Protein AF-A0A024EHQ4-F1 (afdb_monomer)

pLDDT: mean 85.09, std 12.29, range [43.66, 97.94]

Nearest PDB structures (foldseek):
  4bne-assembly1_B  TM=9.380E-01  e=3.256E+00  Gallus gallus
  2efl-assembly1_A-2  TM=9.343E-01  e=3.895E+00  Homo sapiens
  3ncc-assembly1_A  TM=6.907E-01  e=3.256E+00  Homo sapiens
  2x3v-assembly2_C  TM=8.573E-01  e=8.978E+00  Mus musculus
  3ncf-assembly1_A  TM=7.632E-01  e=6.277E+00  Homo sapiens

Organism: NCBI:txid1147786

Foldseek 3Di:
DDPQQKDWDWDWDQDDPQWIKIWIFIAHNVRHTPDIDIDTDGRPDDPVVRRVVNVVVNVVSVVVSDDDDPPDDPPPPPQPPPPDPVVVVVVPDPDDPLVVLVVQLVSLVVQLVVLVVVLVVQVPDPDHDPVNNVVSVVSNVVSVVSNVVSVVVNVD

Radius of gyration: 28.15 Å; Cα contacts (8 Å, |Δi|>4): 156; chains: 1; bounding box: 73×31×54 Å

Solvent-accessible surface area (backbone atoms only — not comparable to full-atom values): 9049 Å² total; per-residue (Å²): 107,49,98,85,42,37,35,68,47,68,49,67,49,71,46,93,86,48,29,24,33,37,42,38,40,32,24,41,68,89,65,48,80,76,47,76,50,78,45,80,72,41,70,76,54,52,65,72,59,54,45,53,49,43,53,51,52,51,52,52,53,51,60,72,67,48,75,88,70,68,96,56,77,79,74,80,69,72,69,81,85,76,82,50,63,70,63,50,50,63,69,70,46,97,66,54,71,67,56,52,33,48,53,51,33,52,50,28,48,51,49,30,52,52,33,48,51,54,42,53,55,54,70,68,46,95,75,75,59,71,66,60,53,50,51,46,50,50,49,35,51,53,24,51,54,48,31,55,55,35,46,55,60,56,74,106

Structure (mmCIF, N/CA/C/O backbone):
data_AF-A0A024EHQ4-F1
#
_entry.id   AF-A0A024EHQ4-F1
#
loop_
_atom_site.group_PDB
_atom_site.id
_atom_site.type_symbol
_atom_site.label_atom_id
_atom_site.label_alt_id
_atom_site.label_comp_id
_atom_site.label_asym_id
_atom_site.label_entity_id
_atom_site.label_seq_id
_atom_site.pdbx_PDB_ins_code
_atom_site.Cartn_x
_atom_site.Cartn_y
_atom_site.Cartn_z
_atom_site.occupancy
_atom_site.B_iso_or_equiv
_atom_site.auth_seq_id
_atom_site.auth_comp_id
_atom_site.auth_asym_id
_atom_site.auth_atom_id
_atom_site.pdbx_PDB_model_num
ATOM 1 N N . MET A 1 1 ? -24.141 6.407 -2.455 1.00 77.44 1 MET A N 1
ATOM 2 C CA . MET A 1 1 ? -23.121 5.664 -3.219 1.00 77.44 1 MET A CA 1
ATOM 3 C C . MET A 1 1 ? -21.782 6.340 -2.997 1.00 77.44 1 MET A C 1
ATOM 5 O O . MET A 1 1 ? -21.728 7.567 -3.021 1.00 77.44 1 MET A O 1
ATOM 9 N N . LEU A 1 2 ? -20.762 5.557 -2.673 1.00 84.25 2 LEU A N 1
ATOM 10 C CA . LEU A 1 2 ? -19.396 6.005 -2.421 1.00 84.25 2 LEU A CA 1
ATOM 11 C C . LEU A 1 2 ? -18.593 6.039 -3.734 1.00 84.25 2 LEU A C 1
ATOM 13 O O . LEU A 1 2 ? -19.073 5.596 -4.778 1.00 84.25 2 LEU A O 1
ATOM 17 N N . SER A 1 3 ? -17.385 6.606 -3.699 1.00 83.38 3 SER A N 1
ATOM 18 C CA . SER A 1 3 ? -16.538 6.800 -4.890 1.00 83.38 3 SER A CA 1
ATOM 19 C C . SER A 1 3 ? -16.019 5.503 -5.518 1.00 83.38 3 SER A C 1
ATOM 21 O O . SER A 1 3 ? -15.623 5.509 -6.677 1.00 83.38 3 SER A O 1
ATOM 23 N N . ASP A 1 4 ? -16.005 4.413 -4.758 1.00 81.94 4 ASP A N 1
ATOM 24 C CA . ASP A 1 4 ? -15.608 3.060 -5.162 1.00 81.94 4 ASP A CA 1
ATOM 25 C C . ASP A 1 4 ? -16.785 2.214 -5.680 1.00 81.94 4 ASP A C 1
ATOM 27 O O . ASP A 1 4 ? -16.612 1.045 -6.002 1.00 81.94 4 ASP A O 1
ATOM 31 N N . GLY A 1 5 ? -17.984 2.798 -5.768 1.00 87.12 5 GLY A N 1
ATOM 32 C CA . GLY A 1 5 ? -19.188 2.110 -6.224 1.00 87.12 5 GLY A CA 1
ATOM 33 C C . GLY A 1 5 ? -19.994 1.431 -5.117 1.00 87.12 5 GLY A C 1
ATOM 34 O O . GLY A 1 5 ? -21.115 0.998 -5.385 1.00 87.12 5 GLY A O 1
ATOM 35 N N . VAL A 1 6 ? -19.501 1.410 -3.871 1.00 91.00 6 VAL A N 1
ATOM 36 C CA . VAL A 1 6 ? -20.234 0.843 -2.731 1.00 91.00 6 VAL A CA 1
ATOM 37 C C . VAL A 1 6 ? -21.510 1.643 -2.466 1.00 91.00 6 VAL A C 1
ATOM 39 O O . VAL A 1 6 ? -21.525 2.882 -2.417 1.00 91.00 6 VAL A O 1
ATOM 42 N N . GLN A 1 7 ? -22.614 0.932 -2.282 1.00 94.25 7 GLN A N 1
ATOM 43 C CA . GLN A 1 7 ? -23.919 1.500 -1.980 1.00 94.25 7 GLN A CA 1
ATOM 44 C C . GLN A 1 7 ? -24.237 1.282 -0.505 1.00 94.25 7 GLN A C 1
ATOM 46 O O . GLN A 1 7 ? -24.023 0.204 0.035 1.00 94.25 7 GLN A O 1
ATOM 51 N N . VAL A 1 8 ? -24.732 2.332 0.147 1.00 94.88 8 VAL A N 1
ATOM 52 C CA . VAL A 1 8 ? -25.127 2.308 1.555 1.00 94.88 8 VAL A CA 1
ATOM 53 C C . VAL A 1 8 ? -26.576 2.743 1.627 1.00 94.88 8 VAL A C 1
ATOM 55 O O . VAL A 1 8 ? -26.922 3.825 1.146 1.00 94.88 8 VAL A O 1
ATOM 58 N N . GLU A 1 9 ? -27.392 1.910 2.248 1.00 96.19 9 GLU A N 1
ATOM 59 C CA . GLU A 1 9 ? -28.803 2.139 2.478 1.00 96.19 9 GLU A CA 1
ATOM 60 C C . GLU A 1 9 ? -29.075 2.143 3.980 1.00 96.19 9 GLU A C 1
ATOM 62 O O . GLU A 1 9 ? -28.697 1.225 4.700 1.00 96.19 9 GLU A O 1
ATOM 67 N N . VAL A 1 10 ? -29.718 3.205 4.464 1.00 97.00 10 VAL A N 1
ATOM 68 C CA . VAL A 1 10 ? -30.127 3.324 5.864 1.00 97.00 10 VAL A CA 1
ATOM 69 C C . VAL A 1 10 ? -31.587 3.720 5.880 1.00 97.00 10 VAL A C 1
ATOM 71 O O . VAL A 1 10 ? -31.955 4.797 5.408 1.00 97.00 10 VAL A O 1
ATOM 74 N N . GLN A 1 11 ? -32.414 2.852 6.444 1.00 97.38 11 GLN A N 1
ATOM 75 C CA . GLN A 1 11 ? -33.845 3.072 6.570 1.00 97.38 11 GLN A CA 1
ATOM 76 C C . GLN A 1 11 ? -34.253 3.010 8.033 1.00 97.38 11 GLN A C 1
ATOM 78 O O . GLN A 1 11 ? -33.678 2.267 8.825 1.00 97.38 11 GLN A O 1
ATOM 83 N N . ALA A 1 12 ? -35.279 3.774 8.390 1.00 95.88 12 ALA A N 1
ATOM 84 C CA . ALA A 1 12 ? -35.895 3.698 9.700 1.00 95.88 12 ALA A CA 1
ATOM 85 C C . ALA A 1 12 ? -37.411 3.588 9.554 1.00 95.88 12 ALA A C 1
ATOM 87 O O . ALA A 1 12 ? -38.012 4.243 8.702 1.00 95.88 12 ALA A O 1
ATOM 88 N N . ARG A 1 13 ? -38.032 2.780 10.411 1.00 94.94 13 ARG A N 1
ATOM 89 C CA . ARG A 1 13 ? -39.490 2.623 10.502 1.00 94.94 13 ARG A CA 1
ATOM 90 C C . ARG A 1 13 ? -39.911 2.521 11.960 1.00 94.94 13 ARG A C 1
ATOM 92 O O . ARG A 1 13 ? -39.113 2.133 12.803 1.00 94.94 13 ARG A O 1
ATOM 99 N N . VAL A 1 14 ? -41.170 2.804 12.257 1.00 93.56 14 VAL A N 1
ATOM 100 C CA . VAL A 1 14 ? -41.756 2.487 13.563 1.00 93.56 14 VAL A CA 1
ATOM 101 C C . VAL A 1 14 ? -42.470 1.142 13.461 1.00 93.56 14 VAL A C 1
ATOM 103 O O . VAL A 1 14 ? -43.337 0.952 12.609 1.00 93.56 14 VAL A O 1
ATOM 106 N N . GLY A 1 15 ? -42.058 0.198 14.304 1.00 85.12 15 GLY A N 1
ATOM 107 C CA . GLY A 1 15 ? -42.641 -1.133 14.405 1.00 85.12 15 GLY A CA 1
ATOM 108 C C . GLY A 1 15 ? -43.914 -1.168 15.253 1.00 85.12 15 GLY A C 1
ATOM 109 O O . GLY A 1 15 ? -44.362 -0.168 15.824 1.00 85.12 15 GLY A O 1
ATOM 110 N N . HIS A 1 16 ? -44.498 -2.360 15.365 1.00 79.62 16 HIS A N 1
ATOM 111 C CA . HIS A 1 16 ? -45.646 -2.588 16.237 1.00 79.62 16 HIS A CA 1
ATOM 112 C C . HIS A 1 16 ? -45.224 -2.400 17.706 1.00 79.62 16 HIS A C 1
ATOM 114 O O . HIS A 1 16 ? -44.266 -3.021 18.155 1.00 79.62 16 HIS A O 1
ATOM 120 N N . GLY A 1 17 ? -45.897 -1.503 18.435 1.00 83.50 17 GLY A N 1
ATOM 121 C CA . GLY A 1 17 ? -45.510 -1.100 19.798 1.00 83.50 17 GLY A CA 1
ATOM 122 C C . GLY A 1 17 ? -44.732 0.220 19.896 1.00 83.50 17 GLY A C 1
ATOM 123 O O . GLY A 1 17 ? -44.315 0.597 20.986 1.00 83.50 17 GLY A O 1
ATOM 124 N N . GLY A 1 18 ? -44.546 0.947 18.786 1.00 90.06 18 GLY A N 1
ATOM 125 C CA . GLY A 1 18 ? -43.949 2.291 18.808 1.00 90.06 18 GLY A CA 1
ATOM 126 C C . GLY A 1 18 ? -42.421 2.310 18.912 1.00 90.06 18 GLY A C 1
ATOM 127 O O . GLY A 1 18 ? -41.836 3.379 19.090 1.00 90.06 18 GLY A O 1
ATOM 128 N N . VAL A 1 19 ? -41.776 1.145 18.805 1.00 94.06 19 VAL A N 1
ATOM 129 C CA . VAL A 1 19 ? -40.316 1.005 18.753 1.00 94.06 19 VAL A CA 1
ATOM 130 C C . VAL A 1 19 ? -39.817 1.454 17.386 1.00 94.06 19 VAL A C 1
ATOM 132 O O . VAL A 1 19 ? -40.267 0.940 16.360 1.00 94.06 19 VAL A O 1
ATOM 135 N N . THR A 1 20 ? -38.871 2.387 17.363 1.00 95.88 20 THR A N 1
ATOM 136 C CA . THR A 1 20 ? -38.177 2.755 16.127 1.00 95.88 20 THR A CA 1
ATOM 137 C C . THR A 1 20 ? -37.147 1.683 15.786 1.00 95.88 20 THR A C 1
ATOM 139 O O . THR A 1 20 ? -36.322 1.306 16.616 1.00 95.88 20 THR A O 1
ATOM 142 N N . GLN A 1 21 ? -37.211 1.185 14.559 1.00 96.12 21 GLN A N 1
ATOM 143 C CA . GLN A 1 21 ? -36.360 0.140 14.007 1.00 96.12 21 GLN A CA 1
ATOM 144 C C . GLN A 1 21 ? -35.520 0.732 12.883 1.00 96.12 21 GLN A C 1
ATOM 146 O O . GLN A 1 21 ? -36.023 1.546 12.103 1.00 96.12 21 GLN A O 1
ATOM 151 N N . VAL A 1 22 ? -34.264 0.314 12.784 1.00 97.56 22 VAL A N 1
ATOM 152 C CA . VAL A 1 22 ? -33.323 0.766 11.756 1.00 97.56 22 VAL A CA 1
ATOM 153 C C . VAL A 1 22 ? -32.799 -0.437 10.988 1.00 97.56 22 VAL A C 1
ATOM 155 O O . VAL A 1 22 ? -32.377 -1.423 11.586 1.00 97.56 22 VAL A O 1
ATOM 158 N N . PHE A 1 23 ? -32.815 -0.329 9.665 1.00 97.88 23 PHE A N 1
ATOM 159 C CA . PHE A 1 23 ? -32.181 -1.266 8.748 1.00 97.88 23 PHE A CA 1
ATOM 160 C C . PHE A 1 23 ? -30.992 -0.583 8.074 1.00 97.88 23 PHE A C 1
ATOM 162 O O . PHE A 1 23 ? -31.093 0.577 7.664 1.00 97.88 23 PHE A O 1
ATOM 169 N N . ILE A 1 24 ? -29.875 -1.299 7.980 1.00 97.94 24 ILE A N 1
ATOM 170 C CA . ILE A 1 24 ? -28.633 -0.835 7.366 1.00 97.94 24 ILE A CA 1
ATOM 171 C C . ILE A 1 24 ? -28.189 -1.893 6.361 1.00 97.94 24 ILE A C 1
ATOM 173 O O . ILE A 1 24 ? -27.922 -3.023 6.753 1.00 97.94 24 ILE A O 1
ATOM 177 N N . GLY A 1 25 ? -28.082 -1.520 5.090 1.00 96.62 25 GLY A N 1
ATOM 178 C CA . GLY A 1 25 ? -27.565 -2.368 4.019 1.00 96.62 25 GLY A CA 1
ATOM 179 C C . GLY A 1 25 ? -26.327 -1.747 3.378 1.00 96.62 25 GLY A C 1
ATOM 180 O O . GLY A 1 25 ? -26.292 -0.545 3.106 1.00 96.62 25 GLY A O 1
ATOM 181 N N . ILE A 1 26 ? -25.302 -2.560 3.143 1.00 95.50 26 ILE A N 1
ATOM 182 C CA . ILE A 1 26 ? -24.088 -2.189 2.415 1.00 95.50 26 ILE A CA 1
ATOM 183 C C . ILE A 1 26 ? -23.916 -3.175 1.268 1.00 95.50 26 ILE A C 1
ATOM 185 O O . ILE A 1 26 ? -23.806 -4.382 1.489 1.00 95.50 26 ILE A O 1
ATOM 189 N N . TYR A 1 27 ? -23.853 -2.649 0.049 1.00 94.69 27 TYR A N 1
ATOM 190 C CA . TYR A 1 27 ? -23.818 -3.433 -1.179 1.00 94.69 27 TYR A CA 1
ATOM 191 C C . TYR A 1 27 ? -22.619 -3.041 -2.042 1.00 94.69 27 TYR A C 1
ATOM 193 O O . TYR A 1 27 ? -22.262 -1.865 -2.140 1.00 94.69 27 TYR A O 1
ATOM 201 N N . ALA A 1 28 ? -21.998 -4.031 -2.675 1.00 90.81 28 ALA A N 1
ATOM 202 C CA . ALA A 1 28 ? -20.960 -3.833 -3.678 1.00 90.81 28 ALA A CA 1
ATOM 203 C C . ALA A 1 28 ? -21.524 -3.133 -4.930 1.00 90.81 28 ALA A C 1
ATOM 205 O O . ALA A 1 28 ? -22.739 -3.030 -5.113 1.00 90.81 28 ALA A O 1
ATOM 206 N N . ASP A 1 29 ? -20.641 -2.694 -5.825 1.00 88.31 29 ASP A N 1
ATOM 207 C CA . ASP A 1 29 ? -21.004 -2.053 -7.097 1.00 88.31 29 ASP A CA 1
ATOM 208 C C . ASP A 1 29 ? -21.951 -2.908 -7.967 1.00 88.31 29 ASP A C 1
ATOM 210 O O . ASP A 1 29 ? -22.865 -2.377 -8.596 1.00 88.31 29 ASP A O 1
ATOM 214 N N . GLY A 1 30 ? -21.791 -4.233 -7.934 1.00 87.69 30 GLY A N 1
ATOM 215 C CA . GLY A 1 30 ? -22.654 -5.217 -8.589 1.00 87.69 30 GLY A CA 1
ATOM 216 C C . GLY A 1 30 ? -23.940 -5.566 -7.828 1.00 87.69 30 GLY A C 1
ATOM 217 O O . GLY A 1 30 ? -24.642 -6.490 -8.232 1.00 87.69 30 GLY A O 1
ATOM 218 N N . GLY A 1 31 ? -24.241 -4.883 -6.719 1.00 88.06 31 GLY A N 1
ATOM 219 C CA . GLY A 1 31 ? -25.436 -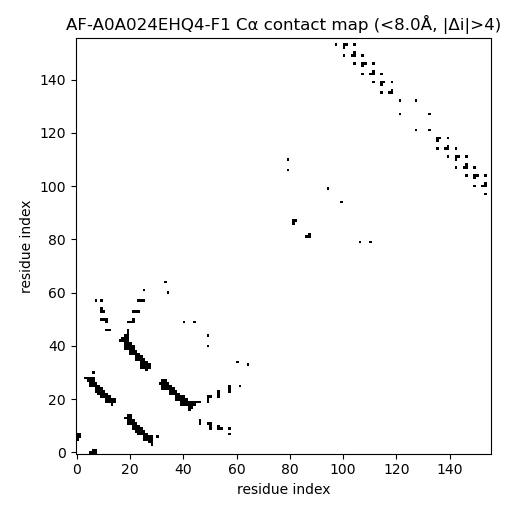5.112 -5.897 1.00 88.06 31 GLY A CA 1
ATOM 220 C C . GLY A 1 31 ? -25.347 -6.300 -4.931 1.00 88.06 31 GLY A C 1
ATOM 221 O O . GLY A 1 31 ? -26.319 -6.600 -4.244 1.00 88.06 31 GLY A O 1
ATOM 222 N N . GLY A 1 32 ? -24.200 -6.981 -4.850 1.00 92.56 32 GLY A N 1
ATOM 223 C CA . GLY A 1 32 ? -23.981 -8.052 -3.874 1.00 92.56 32 GLY A CA 1
ATOM 224 C C . GLY A 1 32 ? -23.913 -7.510 -2.444 1.00 92.56 32 GLY A C 1
ATOM 225 O O . GLY A 1 32 ? -23.251 -6.502 -2.205 1.00 92.56 32 GLY A O 1
ATOM 226 N N . ALA A 1 33 ? -24.572 -8.172 -1.493 1.00 92.69 33 ALA A N 1
ATOM 227 C CA . ALA A 1 33 ? -24.551 -7.768 -0.089 1.00 92.69 33 ALA A CA 1
ATOM 228 C C . ALA A 1 33 ? -23.154 -7.963 0.524 1.00 92.69 33 ALA A C 1
ATOM 230 O O . ALA A 1 33 ? -22.608 -9.066 0.513 1.00 92.69 33 ALA A O 1
ATOM 231 N N . ILE A 1 34 ? -22.594 -6.881 1.065 1.00 91.12 34 ILE A N 1
ATOM 232 C CA . ILE A 1 34 ? -21.373 -6.887 1.880 1.00 91.12 34 ILE A CA 1
ATOM 233 C C . ILE A 1 34 ? -21.759 -7.087 3.348 1.00 91.12 34 ILE A C 1
ATOM 235 O O . ILE A 1 34 ? -21.161 -7.903 4.045 1.00 91.12 34 ILE A O 1
ATOM 239 N N . CYS A 1 35 ? -22.771 -6.352 3.815 1.00 93.38 35 CYS A N 1
ATOM 240 C CA . CYS A 1 35 ? -23.264 -6.423 5.185 1.00 93.38 35 CYS A CA 1
ATOM 241 C C . CYS A 1 35 ? -24.712 -5.928 5.256 1.00 93.38 35 CYS A C 1
ATOM 243 O O . CYS A 1 35 ? -25.055 -4.930 4.624 1.00 93.38 35 CYS A O 1
ATOM 245 N N . GLU A 1 36 ? -25.539 -6.597 6.056 1.00 96.44 36 GLU A N 1
ATOM 246 C CA . GLU A 1 36 ? -26.893 -6.157 6.385 1.00 96.44 36 GLU A CA 1
ATOM 247 C C . GLU A 1 36 ? -27.099 -6.268 7.899 1.00 96.44 36 GLU A C 1
ATOM 249 O O . GLU A 1 36 ? -26.846 -7.317 8.494 1.00 96.44 36 GLU A O 1
ATOM 254 N N . GLU A 1 37 ? -27.555 -5.188 8.531 1.00 95.88 37 GLU A N 1
ATOM 255 C CA . GLU A 1 37 ? -27.865 -5.143 9.958 1.00 95.88 37 GLU A CA 1
ATOM 256 C C . GLU A 1 37 ? -29.283 -4.615 10.209 1.00 95.88 37 GLU A C 1
ATOM 258 O O . GLU A 1 37 ? -29.784 -3.721 9.521 1.00 95.88 37 GLU A O 1
ATOM 263 N N . PHE A 1 38 ? -29.914 -5.135 11.261 1.00 96.44 38 PHE A N 1
ATOM 264 C CA . PHE A 1 38 ? -31.221 -4.701 11.738 1.00 96.44 38 PHE A CA 1
ATOM 265 C C . PHE A 1 38 ? -31.170 -4.443 13.243 1.00 96.44 38 PHE A C 1
ATOM 267 O O . PHE A 1 38 ? -30.673 -5.278 13.998 1.00 96.44 38 PHE A O 1
ATOM 274 N N . HIS A 1 39 ? -31.711 -3.303 13.676 1.00 95.88 39 HIS A N 1
ATOM 275 C CA . HIS A 1 39 ? -31.630 -2.859 15.066 1.00 95.88 39 HIS A CA 1
ATOM 276 C C . HIS A 1 39 ? -32.947 -2.278 15.567 1.00 95.88 39 HIS A C 1
ATOM 278 O O . HIS A 1 39 ? -33.485 -1.335 14.981 1.00 95.88 39 HIS A O 1
ATOM 284 N N . ASP A 1 40 ? -33.410 -2.776 16.712 1.00 95.38 40 ASP A N 1
ATOM 285 C CA . ASP A 1 40 ? -34.432 -2.113 17.518 1.00 95.38 40 ASP A CA 1
ATOM 286 C C . ASP A 1 40 ? -33.768 -1.035 18.379 1.00 95.38 40 ASP A C 1
ATOM 288 O O . ASP A 1 40 ? -32.769 -1.284 19.055 1.00 95.38 40 ASP A O 1
ATOM 292 N N . ARG A 1 41 ? -34.305 0.185 18.343 1.00 91.62 41 ARG A N 1
ATOM 293 C CA . ARG A 1 41 ? -33.711 1.329 19.034 1.00 91.62 41 ARG A CA 1
ATOM 294 C C . ARG A 1 41 ? -34.385 1.592 20.372 1.00 91.62 41 ARG A C 1
ATOM 296 O O . ARG A 1 41 ? -33.941 1.113 21.408 1.00 91.62 41 ARG A O 1
ATOM 303 N N . ALA A 1 42 ? -35.463 2.369 20.356 1.00 89.50 42 ALA A N 1
ATOM 304 C CA . ALA A 1 42 ? -36.256 2.677 21.532 1.00 89.50 42 ALA A CA 1
ATOM 305 C C . ALA A 1 42 ? -37.677 3.082 21.134 1.00 89.50 42 ALA A C 1
ATOM 307 O O . ALA A 1 42 ? -37.930 3.545 20.016 1.00 89.50 42 ALA A O 1
ATOM 308 N N . VAL A 1 43 ? -38.604 2.930 22.079 1.00 88.56 43 VAL A N 1
ATOM 309 C CA . VAL A 1 43 ? -39.966 3.452 21.948 1.00 88.56 43 VAL A CA 1
ATOM 310 C C . VAL A 1 43 ? -39.915 4.977 21.903 1.00 88.56 43 VAL A C 1
ATOM 312 O O . VAL A 1 43 ? -39.322 5.606 22.777 1.00 88.56 43 VAL A O 1
ATOM 315 N N . GLY A 1 44 ? -40.540 5.571 20.886 1.00 85.50 44 GLY A N 1
ATOM 316 C CA . GLY A 1 44 ? -40.636 7.027 20.753 1.00 85.50 44 GLY A CA 1
ATOM 317 C C . GLY A 1 44 ? -39.343 7.738 20.332 1.00 85.50 44 GLY A C 1
ATOM 318 O O . GLY A 1 44 ? -39.308 8.968 20.351 1.00 85.50 44 GLY A O 1
ATOM 319 N N . GLU A 1 45 ? -38.287 7.017 19.928 1.00 92.06 45 GLU A N 1
ATOM 320 C CA . GLU A 1 45 ? -37.113 7.662 19.324 1.00 92.06 45 GLU A CA 1
ATOM 321 C C . GLU A 1 45 ? -37.500 8.291 17.978 1.00 92.06 45 GLU A C 1
ATOM 323 O O . GLU A 1 45 ? -38.060 7.633 17.099 1.00 92.06 45 GLU A O 1
ATOM 328 N N . TYR A 1 46 ? -37.165 9.567 17.790 1.00 92.94 46 TYR A N 1
ATOM 329 C CA . TYR A 1 46 ? -37.413 10.257 16.530 1.00 92.94 46 TYR A CA 1
ATOM 330 C C . TYR A 1 46 ? -36.602 9.657 15.377 1.00 92.94 46 TYR A C 1
ATOM 332 O O . TYR A 1 46 ? -35.406 9.384 15.510 1.00 92.94 46 TYR A O 1
ATOM 340 N N . TYR A 1 47 ? -37.225 9.582 14.198 1.00 93.25 47 TYR A N 1
ATOM 341 C CA . TYR A 1 47 ? -36.588 9.116 12.962 1.00 93.25 47 TYR A CA 1
ATOM 342 C C . TYR A 1 47 ? -35.250 9.791 12.670 1.00 93.25 47 TYR A C 1
ATOM 344 O O . TYR A 1 47 ? -34.304 9.132 12.253 1.00 93.25 47 TYR A O 1
ATOM 352 N N . CYS A 1 48 ? -35.141 11.100 12.903 1.00 94.62 48 CYS A N 1
ATOM 353 C CA . CYS A 1 48 ? -33.908 11.832 12.636 1.00 94.62 48 CYS A CA 1
ATOM 354 C C . CYS A 1 48 ? -32.739 11.362 13.518 1.00 94.62 48 CYS A C 1
ATOM 356 O O . CYS A 1 48 ? -31.607 11.329 13.042 1.00 94.62 48 CYS A O 1
ATOM 358 N N . SER A 1 49 ? -32.998 10.968 14.767 1.00 95.44 49 SER A N 1
ATOM 359 C CA . SER A 1 49 ? -31.986 10.409 15.670 1.00 95.44 49 SER A CA 1
ATOM 360 C C . SER A 1 49 ? -31.603 8.992 15.252 1.00 95.44 49 SER A C 1
ATOM 362 O O . SER A 1 49 ? -30.416 8.697 15.115 1.00 95.44 49 SER A O 1
ATOM 364 N N . ALA A 1 50 ? -32.601 8.160 14.946 1.00 95.94 50 ALA A N 1
ATOM 365 C CA . ALA A 1 50 ? -32.402 6.786 14.497 1.00 95.94 50 ALA A CA 1
ATOM 366 C C . ALA A 1 50 ? -31.613 6.712 13.175 1.00 95.94 50 ALA A C 1
ATOM 368 O O . ALA A 1 50 ? -30.651 5.955 13.064 1.00 95.94 50 ALA A O 1
ATOM 369 N N . LEU A 1 51 ? -31.947 7.562 12.197 1.00 96.81 51 LEU A N 1
ATOM 370 C CA . LEU A 1 51 ? -31.239 7.654 10.915 1.00 96.81 51 LEU A CA 1
ATOM 371 C C . LEU A 1 51 ? -29.821 8.211 11.068 1.00 96.81 51 LEU A C 1
ATOM 373 O O . LEU A 1 51 ? -28.907 7.726 10.407 1.00 96.81 51 LEU A O 1
ATOM 377 N N . LYS A 1 52 ? -29.604 9.205 11.944 1.00 97.62 52 LYS A N 1
ATOM 378 C CA . LYS A 1 52 ? -28.249 9.708 12.237 1.00 97.62 52 LYS A CA 1
ATOM 379 C C . LYS A 1 52 ? -27.369 8.610 12.817 1.00 97.62 52 LYS A C 1
ATOM 381 O O . LYS A 1 52 ? -26.223 8.469 12.395 1.00 97.62 52 LYS A O 1
ATOM 386 N N . TRP A 1 53 ? -27.911 7.841 13.756 1.00 97.31 53 TRP A N 1
ATOM 387 C CA . TRP A 1 53 ? -27.215 6.693 14.315 1.00 97.31 53 TRP A CA 1
ATOM 388 C C . TRP A 1 53 ? -26.940 5.630 13.243 1.00 97.31 53 TRP A C 1
ATOM 390 O O . TRP A 1 53 ? -25.796 5.209 13.102 1.00 97.31 53 TRP A O 1
ATOM 400 N N . GLY A 1 54 ? -27.939 5.269 12.432 1.00 97.12 54 GLY A N 1
ATOM 401 C CA . GLY A 1 54 ? -27.779 4.280 11.363 1.00 97.12 54 GLY A CA 1
ATOM 402 C C . GLY A 1 54 ? -26.732 4.694 10.326 1.00 97.12 54 GLY A C 1
ATOM 403 O O . GLY A 1 54 ? -25.901 3.887 9.928 1.00 97.12 54 GLY A O 1
ATOM 404 N N . ALA A 1 55 ? -26.690 5.977 9.956 1.00 96.31 55 ALA A N 1
ATOM 405 C CA . ALA A 1 55 ? -25.667 6.518 9.064 1.00 96.31 55 ALA A CA 1
ATOM 406 C C . ALA A 1 55 ? -24.261 6.456 9.674 1.00 96.31 55 ALA A C 1
ATOM 408 O O . ALA A 1 55 ? -23.294 6.207 8.958 1.00 96.31 55 ALA A O 1
ATOM 409 N N . GLN A 1 56 ? -24.129 6.682 10.983 1.00 96.75 56 GLN A N 1
ATOM 410 C CA . GLN A 1 56 ? -22.848 6.542 11.669 1.00 96.75 56 GLN A CA 1
ATOM 411 C C . GLN A 1 56 ? -22.401 5.078 11.719 1.00 96.75 56 GLN A C 1
ATOM 413 O O . GLN A 1 56 ? -21.269 4.783 11.343 1.00 96.75 56 GLN A O 1
ATOM 418 N N . ARG A 1 57 ? -23.307 4.165 12.082 1.00 96.31 57 ARG A N 1
ATOM 419 C CA . ARG A 1 57 ? -23.041 2.724 12.106 1.00 96.31 57 ARG A CA 1
ATOM 420 C C . ARG A 1 57 ? -22.642 2.197 10.727 1.00 96.31 57 ARG A C 1
ATOM 422 O O . ARG A 1 57 ? -21.680 1.450 10.610 1.00 96.31 57 ARG A O 1
ATOM 429 N N . ALA A 1 58 ? -23.308 2.656 9.670 1.00 95.19 58 ALA A N 1
ATOM 430 C CA . ALA A 1 58 ? -22.945 2.297 8.305 1.00 95.19 58 ALA A CA 1
ATOM 431 C C . ALA A 1 58 ? -21.516 2.737 7.934 1.00 95.19 58 ALA A C 1
ATOM 433 O O . ALA A 1 58 ? -20.814 2.002 7.248 1.00 95.19 58 ALA A O 1
ATOM 434 N N . ARG A 1 59 ? -21.048 3.905 8.403 1.00 92.88 59 ARG A N 1
ATOM 435 C CA . ARG A 1 59 ? -19.657 4.343 8.169 1.00 92.88 59 ARG A CA 1
ATOM 436 C C . ARG A 1 59 ? -18.641 3.443 8.860 1.00 92.88 59 ARG A C 1
ATOM 438 O O . ARG A 1 59 ? -17.600 3.175 8.272 1.00 92.88 59 ARG A O 1
ATOM 445 N N . GLU A 1 60 ? -18.937 3.004 10.080 1.00 94.25 60 GLU A N 1
ATOM 446 C CA . GLU A 1 60 ? -18.085 2.065 10.820 1.00 94.25 60 GLU A CA 1
ATOM 447 C C . GLU A 1 60 ? -17.977 0.740 10.064 1.00 94.25 60 GLU A C 1
ATOM 449 O O . GLU A 1 60 ? -16.878 0.293 9.763 1.00 94.25 60 GLU A O 1
ATOM 454 N N . LEU A 1 61 ? -19.113 0.184 9.639 1.00 92.31 61 LEU A N 1
ATOM 455 C CA . LEU A 1 61 ? -19.152 -1.055 8.863 1.00 92.31 61 LEU A CA 1
ATOM 456 C C . LEU A 1 61 ? -18.402 -0.949 7.530 1.00 92.31 61 LEU A C 1
ATOM 458 O O . LEU A 1 61 ? -17.700 -1.882 7.146 1.00 92.31 61 LEU A O 1
ATOM 462 N N . VAL A 1 62 ? -18.518 0.181 6.825 1.00 90.88 62 VAL A N 1
ATOM 463 C CA . VAL A 1 62 ? -17.736 0.423 5.603 1.00 90.88 62 VAL A CA 1
ATOM 464 C C . VAL A 1 62 ? -16.241 0.463 5.916 1.00 90.88 62 VAL A C 1
ATOM 466 O O . VAL A 1 62 ? -15.468 -0.155 5.192 1.00 90.88 62 VAL A O 1
ATOM 469 N N . ALA A 1 63 ? -15.826 1.161 6.976 1.00 87.69 63 ALA A N 1
ATOM 470 C CA . ALA A 1 63 ? -14.418 1.240 7.362 1.00 87.69 63 ALA A CA 1
ATOM 471 C C . ALA A 1 63 ? -13.844 -0.136 7.741 1.00 87.69 63 ALA A C 1
ATOM 473 O O . ALA A 1 63 ? -12.733 -0.458 7.329 1.00 87.69 63 ALA A O 1
ATOM 474 N N . ASP A 1 64 ? -14.621 -0.962 8.445 1.00 85.06 64 ASP A N 1
ATOM 475 C CA . ASP A 1 64 ? -14.236 -2.326 8.827 1.00 85.06 64 ASP A CA 1
ATOM 476 C C . ASP A 1 64 ? -14.196 -3.287 7.625 1.00 85.06 64 ASP A C 1
ATOM 478 O O . ASP A 1 64 ? -13.410 -4.235 7.604 1.00 85.06 64 ASP A O 1
ATOM 482 N N . SER A 1 65 ? -15.027 -3.042 6.607 1.00 78.38 65 SER A N 1
ATOM 483 C CA . SER A 1 65 ? -15.097 -3.862 5.388 1.00 78.38 65 SER A CA 1
ATOM 484 C C . SER A 1 65 ? -14.029 -3.499 4.353 1.00 78.38 65 SER A C 1
ATOM 486 O O . SER A 1 65 ? -13.801 -4.258 3.407 1.00 78.38 65 SER A O 1
ATOM 488 N N . GLN A 1 66 ? -13.377 -2.340 4.485 1.00 73.38 66 GLN A N 1
ATOM 489 C CA . GLN A 1 66 ? -12.304 -1.951 3.579 1.00 73.38 66 GLN A CA 1
ATOM 490 C C . GLN A 1 66 ? -11.087 -2.846 3.805 1.00 73.38 66 GLN A C 1
ATOM 492 O O . GLN A 1 66 ? -10.549 -2.946 4.907 1.00 73.38 66 GLN A O 1
ATOM 497 N N . ALA A 1 67 ? -10.617 -3.482 2.728 1.00 67.50 67 ALA A N 1
ATOM 498 C CA . ALA A 1 67 ? -9.348 -4.190 2.759 1.00 67.50 67 ALA A CA 1
ATOM 499 C C . ALA A 1 67 ? -8.262 -3.230 3.253 1.00 67.50 67 ALA A C 1
ATOM 501 O O . ALA A 1 67 ? -8.169 -2.096 2.779 1.00 67.50 67 ALA A O 1
ATOM 502 N N . PHE A 1 68 ? -7.435 -3.686 4.194 1.00 65.50 68 PHE A N 1
ATOM 503 C CA . PHE A 1 68 ? -6.300 -2.904 4.660 1.00 65.50 68 PHE A CA 1
ATOM 504 C C . PHE A 1 68 ? -5.411 -2.539 3.465 1.00 65.50 68 PHE A C 1
ATOM 506 O O . PHE A 1 68 ? -4.682 -3.373 2.923 1.00 65.50 68 PHE A O 1
ATOM 513 N N . VAL A 1 69 ? -5.465 -1.273 3.058 1.00 59.00 69 VAL A N 1
ATOM 514 C CA . VAL A 1 69 ? -4.531 -0.706 2.095 1.00 59.00 69 VAL A CA 1
ATOM 515 C C . VAL A 1 69 ? -3.411 -0.092 2.912 1.00 59.00 69 VAL A C 1
ATOM 517 O O . VAL A 1 69 ? -3.588 0.951 3.542 1.00 59.00 69 VAL A O 1
ATOM 520 N N . ALA A 1 70 ? -2.254 -0.755 2.930 1.00 54.38 70 ALA A N 1
ATOM 521 C CA . ALA A 1 70 ? -1.077 -0.193 3.572 1.00 54.38 70 ALA A CA 1
ATOM 522 C C . ALA A 1 70 ? -0.848 1.233 3.020 1.00 54.38 70 ALA A C 1
ATOM 524 O O . ALA A 1 70 ? -0.761 1.397 1.801 1.00 54.38 70 ALA A O 1
ATOM 525 N N . PRO A 1 71 ? -0.715 2.266 3.875 1.00 53.22 71 PRO A N 1
ATOM 526 C CA . PRO A 1 71 ? -0.583 3.664 3.438 1.00 53.22 71 PRO A CA 1
ATOM 527 C C . PRO A 1 71 ? 0.713 3.938 2.658 1.00 53.22 71 PRO A C 1
ATOM 529 O O . PRO A 1 71 ? 0.925 5.024 2.121 1.00 53.22 71 PRO A O 1
ATOM 532 N N . HIS A 1 72 ? 1.581 2.936 2.566 1.00 53.69 72 HIS A N 1
ATOM 533 C CA . HIS A 1 72 ? 2.807 2.956 1.798 1.00 53.69 72 HIS A CA 1
ATOM 534 C C . HIS A 1 72 ? 2.574 2.126 0.537 1.00 53.69 72 HIS A C 1
ATOM 536 O O . HIS A 1 72 ? 2.211 0.952 0.628 1.00 53.69 72 HIS A O 1
ATOM 542 N N . ARG A 1 73 ? 2.811 2.732 -0.636 1.00 46.69 73 ARG A N 1
ATOM 543 C CA . ARG A 1 73 ? 2.905 2.030 -1.926 1.00 46.69 73 ARG A CA 1
ATOM 544 C C . ARG A 1 73 ? 3.675 0.730 -1.691 1.00 46.69 73 ARG A C 1
ATOM 546 O O . ARG A 1 73 ? 4.817 0.813 -1.238 1.00 46.69 73 ARG A O 1
ATOM 553 N N . VAL A 1 74 ? 3.056 -0.425 -1.972 1.00 49.66 74 VAL A N 1
ATOM 554 C CA . VAL A 1 74 ? 3.703 -1.743 -1.872 1.00 49.66 74 VAL A CA 1
ATOM 555 C C . VAL A 1 74 ? 5.091 -1.604 -2.475 1.00 49.66 74 VAL A C 1
ATOM 557 O O . VAL A 1 74 ? 5.240 -1.298 -3.661 1.00 49.66 74 VAL A O 1
ATOM 560 N N . GLN A 1 75 ? 6.109 -1.701 -1.626 1.00 46.50 75 GLN A N 1
ATOM 561 C CA . GLN A 1 75 ? 7.481 -1.504 -2.040 1.00 46.50 75 GLN A CA 1
ATOM 562 C C . GLN A 1 75 ? 7.871 -2.765 -2.813 1.00 46.50 75 GLN A C 1
ATOM 564 O O . GLN A 1 75 ? 8.444 -3.696 -2.266 1.00 46.50 75 GLN A O 1
ATOM 569 N N . LEU A 1 76 ? 7.544 -2.801 -4.108 1.00 48.00 76 LEU A N 1
ATOM 570 C CA . LEU A 1 76 ? 7.938 -3.851 -5.056 1.00 48.00 76 LEU A CA 1
ATOM 571 C C . LEU A 1 76 ? 9.453 -3.857 -5.323 1.00 48.00 76 LEU A C 1
ATOM 573 O O . LEU A 1 76 ? 9.921 -4.491 -6.266 1.00 48.00 76 LEU A O 1
ATOM 577 N N . THR A 1 77 ? 10.260 -3.165 -4.513 1.00 43.66 77 THR A N 1
ATOM 578 C CA . THR A 1 77 ? 11.675 -3.505 -4.442 1.00 43.66 77 THR A CA 1
ATOM 579 C C . THR A 1 77 ? 11.760 -4.807 -3.670 1.00 43.66 77 THR A C 1
ATOM 581 O O . THR A 1 77 ? 11.870 -4.787 -2.445 1.00 43.66 77 THR A O 1
ATOM 584 N N . LEU A 1 78 ? 11.678 -5.921 -4.399 1.00 49.25 78 LEU A N 1
ATOM 585 C CA . LEU A 1 78 ? 12.219 -7.200 -3.964 1.00 49.25 78 LEU A CA 1
ATOM 586 C C . LEU A 1 78 ? 13.584 -6.892 -3.346 1.00 49.25 78 LEU A C 1
ATOM 588 O O . LEU A 1 78 ? 14.526 -6.543 -4.061 1.00 49.25 78 LEU A O 1
ATOM 592 N N . ALA A 1 79 ? 13.679 -6.936 -2.015 1.00 57.34 79 ALA A N 1
ATOM 593 C CA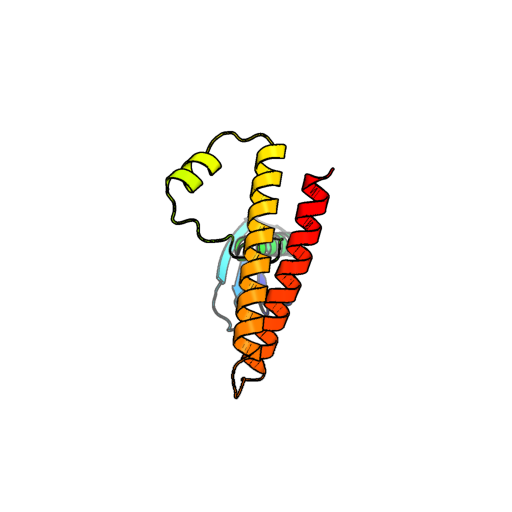 . ALA A 1 79 ? 14.981 -7.112 -1.405 1.00 57.34 79 ALA A CA 1
ATOM 594 C C . ALA A 1 79 ? 15.577 -8.367 -2.062 1.00 57.34 79 ALA A C 1
ATOM 596 O O . ALA A 1 79 ? 14.815 -9.301 -2.345 1.00 57.34 79 ALA A O 1
ATOM 597 N N . PRO A 1 80 ? 16.880 -8.383 -2.384 1.00 62.34 80 PRO A N 1
ATOM 598 C CA . PRO A 1 80 ? 17.494 -9.570 -2.956 1.00 62.34 80 PRO A CA 1
ATOM 599 C C . PRO A 1 80 ? 17.099 -10.777 -2.102 1.00 62.34 80 PRO A C 1
ATOM 601 O O . PRO A 1 80 ? 17.191 -10.724 -0.877 1.00 62.34 80 PRO A O 1
ATOM 604 N N . VAL A 1 81 ? 16.571 -11.824 -2.740 1.00 66.88 81 VAL A N 1
ATOM 605 C CA . VAL A 1 81 ? 16.231 -13.064 -2.042 1.00 66.88 81 VAL A CA 1
ATOM 606 C C . VAL A 1 81 ? 17.552 -13.665 -1.582 1.00 66.88 81 VAL A C 1
ATOM 608 O O . VAL A 1 81 ? 18.334 -14.163 -2.387 1.00 66.88 81 VAL A O 1
ATOM 611 N N . ILE A 1 82 ? 17.829 -13.548 -0.287 1.00 69.69 82 ILE A N 1
ATOM 612 C CA . ILE A 1 82 ? 19.032 -14.102 0.325 1.00 69.69 82 ILE A CA 1
ATOM 613 C C . ILE A 1 82 ? 18.735 -15.565 0.604 1.00 69.69 82 ILE A C 1
ATOM 615 O O . ILE A 1 82 ? 17.973 -15.884 1.511 1.00 69.69 82 ILE A O 1
ATOM 619 N N . THR A 1 83 ? 19.312 -16.450 -0.199 1.00 74.81 83 THR A N 1
ATOM 620 C CA . THR A 1 83 ? 19.203 -17.904 -0.010 1.00 74.81 83 THR A CA 1
ATOM 621 C C . THR A 1 83 ? 20.317 -18.466 0.870 1.00 74.81 83 THR A C 1
ATOM 623 O O . THR A 1 83 ? 20.282 -19.634 1.237 1.00 74.81 83 THR A O 1
ATOM 626 N N . ASP A 1 84 ? 21.326 -17.652 1.177 1.00 80.19 84 ASP A N 1
ATOM 627 C CA . ASP A 1 84 ? 22.472 -18.035 1.992 1.00 80.19 84 ASP A CA 1
ATOM 628 C C . ASP A 1 84 ? 22.136 -17.927 3.490 1.00 80.19 84 ASP A C 1
ATOM 630 O O . ASP A 1 84 ? 21.981 -16.830 4.034 1.00 80.19 84 ASP A O 1
ATOM 634 N N . GLU A 1 85 ? 22.006 -19.078 4.157 1.00 73.38 85 GLU A N 1
ATOM 635 C CA . GLU A 1 85 ? 21.657 -19.173 5.582 1.00 73.38 85 GLU A CA 1
ATOM 636 C C . GLU A 1 85 ? 22.617 -18.408 6.518 1.00 73.38 85 GLU A C 1
ATOM 638 O O . GLU A 1 85 ? 22.121 -17.733 7.423 1.00 73.38 85 GLU A O 1
ATOM 643 N N . PRO A 1 86 ? 23.957 -18.414 6.339 1.00 72.75 86 PRO A N 1
ATOM 644 C CA . PRO A 1 86 ? 24.828 -17.607 7.193 1.00 72.75 86 PRO A CA 1
ATOM 645 C C . PRO A 1 86 ? 24.615 -16.098 6.997 1.00 72.75 86 PRO A C 1
ATOM 647 O O . PRO A 1 86 ? 24.606 -15.354 7.980 1.00 72.75 86 PRO A O 1
ATOM 650 N N . THR A 1 87 ? 24.350 -15.631 5.773 1.00 73.50 87 THR A N 1
ATOM 651 C CA . THR A 1 87 ? 23.971 -14.230 5.519 1.00 73.50 87 THR A CA 1
ATOM 652 C C . THR A 1 87 ? 22.629 -13.878 6.167 1.00 73.50 87 THR A C 1
ATOM 654 O O . THR A 1 87 ? 22.481 -12.788 6.726 1.00 73.50 87 THR A O 1
ATOM 657 N N . LEU A 1 88 ? 21.651 -14.791 6.146 1.00 73.69 88 LEU A N 1
ATOM 658 C CA . LEU A 1 88 ? 20.380 -14.616 6.857 1.00 73.69 88 LEU A CA 1
ATOM 659 C C . LEU A 1 88 ? 20.576 -14.560 8.376 1.00 73.69 88 LEU A C 1
ATOM 661 O O . LEU A 1 88 ? 19.994 -13.695 9.030 1.00 73.69 88 LEU A O 1
ATOM 665 N N . ALA A 1 89 ? 21.405 -15.442 8.937 1.00 71.44 89 ALA A N 1
ATOM 666 C CA . ALA A 1 89 ? 21.698 -15.492 10.364 1.00 71.44 89 ALA A CA 1
ATOM 667 C C . ALA A 1 89 ? 22.363 -14.197 10.850 1.00 71.44 89 ALA A C 1
ATOM 669 O O . ALA A 1 89 ? 21.880 -13.599 11.809 1.00 71.44 89 ALA A O 1
ATOM 670 N N . LEU A 1 90 ? 23.382 -13.699 10.139 1.00 69.75 90 LEU A N 1
ATOM 671 C CA . LEU A 1 90 ? 24.034 -12.419 10.446 1.00 69.75 90 LEU A CA 1
ATOM 672 C C . LEU A 1 90 ? 23.048 -11.244 10.412 1.00 69.75 90 LEU A C 1
ATOM 674 O O . LEU A 1 90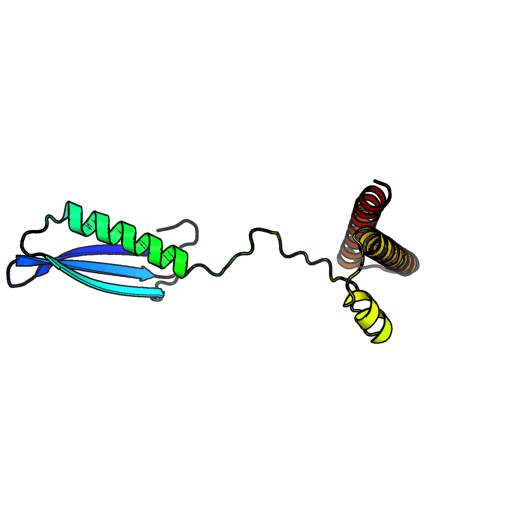 ? 23.111 -10.356 11.258 1.00 69.75 90 LEU A O 1
ATOM 678 N N . ARG A 1 91 ? 22.090 -11.257 9.477 1.00 69.69 91 ARG A N 1
ATOM 679 C CA . ARG A 1 91 ? 21.057 -10.214 9.371 1.00 69.69 91 ARG A CA 1
ATOM 680 C C . ARG A 1 91 ? 19.937 -10.326 10.409 1.00 6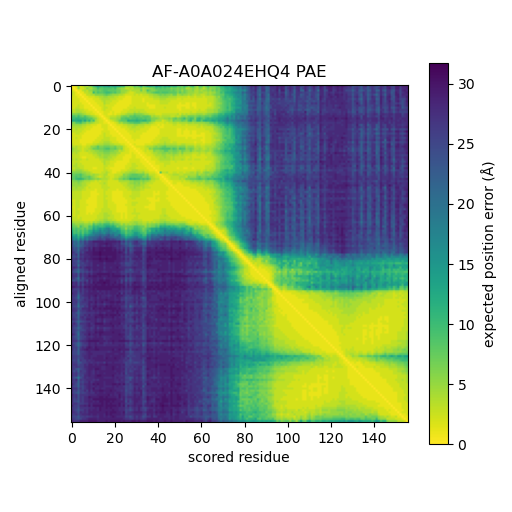9.69 91 ARG A C 1
ATOM 682 O O . ARG A 1 91 ? 19.212 -9.352 10.602 1.00 69.69 91 ARG A O 1
ATOM 689 N N . ARG A 1 92 ? 19.784 -11.483 11.061 1.00 70.12 92 ARG A N 1
ATOM 690 C CA . ARG A 1 92 ? 18.847 -11.710 12.178 1.00 70.12 92 ARG A CA 1
ATOM 691 C C . ARG A 1 92 ? 19.428 -11.295 13.534 1.00 70.12 92 ARG A C 1
ATOM 693 O O . ARG A 1 92 ? 18.656 -11.118 14.472 1.00 70.12 92 ARG A O 1
ATOM 700 N N . MET A 1 93 ? 20.749 -11.150 13.655 1.00 72.31 93 MET A N 1
ATOM 701 C CA . MET A 1 93 ? 21.390 -10.698 14.895 1.00 72.31 93 MET A CA 1
ATOM 702 C C . MET A 1 93 ? 21.069 -9.223 15.186 1.00 72.31 93 MET A C 1
ATOM 704 O O . MET A 1 93 ? 20.760 -8.444 14.278 1.00 72.31 93 MET A O 1
ATOM 708 N N . GLU A 1 94 ? 21.157 -8.822 16.459 1.00 67.62 94 GLU A N 1
ATOM 709 C CA . GLU A 1 94 ? 21.076 -7.413 16.855 1.00 67.62 94 GLU A CA 1
ATOM 710 C C . GLU A 1 94 ? 22.260 -6.636 16.264 1.00 67.62 94 GLU A C 1
ATOM 712 O O . GLU A 1 94 ? 23.347 -6.577 16.828 1.00 67.62 94 GLU A O 1
ATOM 717 N N . MET A 1 95 ? 22.048 -6.063 15.082 1.00 78.25 95 MET A N 1
ATOM 718 C CA . MET A 1 95 ? 23.009 -5.182 14.426 1.00 78.25 95 MET A CA 1
ATOM 719 C C . MET A 1 95 ? 22.806 -3.739 14.865 1.00 78.25 95 MET A C 1
ATOM 721 O O . MET A 1 95 ? 21.670 -3.257 14.956 1.00 78.25 95 MET A O 1
ATOM 725 N N . THR A 1 96 ? 23.916 -3.024 15.016 1.00 85.69 96 THR A N 1
ATOM 726 C CA . THR A 1 96 ? 23.899 -1.568 15.144 1.00 85.69 96 THR A CA 1
ATOM 727 C C . THR A 1 96 ? 23.310 -0.926 13.885 1.00 85.69 96 THR A C 1
ATOM 729 O O . THR A 1 96 ? 23.366 -1.477 12.781 1.00 85.69 96 THR A O 1
ATOM 732 N N . GLU A 1 97 ? 22.768 0.285 14.019 1.00 82.75 97 GLU A N 1
ATOM 733 C CA . GLU A 1 97 ? 22.203 1.012 12.875 1.00 82.75 97 GLU A CA 1
ATOM 734 C C . GLU A 1 97 ? 23.240 1.222 11.756 1.00 82.75 97 GLU A C 1
ATOM 736 O O . GLU A 1 97 ? 22.932 1.115 10.569 1.00 82.75 97 GLU A O 1
ATOM 741 N N . ARG A 1 98 ? 24.512 1.422 12.120 1.00 83.31 98 ARG A N 1
ATOM 742 C CA . ARG A 1 98 ? 25.611 1.587 11.162 1.00 83.31 98 ARG A CA 1
ATOM 743 C C . ARG A 1 98 ? 25.883 0.317 10.351 1.00 83.31 98 ARG A C 1
ATOM 745 O O . ARG A 1 98 ? 26.133 0.411 9.150 1.00 83.31 98 ARG A O 1
ATOM 752 N N . GLU A 1 99 ? 25.827 -0.856 10.976 1.00 83.81 99 GLU A N 1
ATOM 753 C CA . GLU A 1 99 ? 25.987 -2.148 10.293 1.00 83.81 99 GLU A CA 1
ATOM 754 C C . GLU A 1 99 ? 24.814 -2.426 9.351 1.00 83.81 99 GLU A C 1
ATOM 756 O O . GLU A 1 99 ? 25.025 -2.828 8.207 1.00 83.81 99 GLU A O 1
ATOM 761 N N . ARG A 1 100 ? 23.586 -2.096 9.773 1.00 82.62 100 ARG A N 1
ATOM 762 C CA . ARG A 1 100 ? 22.393 -2.172 8.913 1.00 82.62 100 ARG A CA 1
ATOM 763 C C . ARG A 1 100 ? 22.524 -1.278 7.684 1.00 82.62 100 ARG A C 1
ATOM 765 O O . ARG A 1 100 ? 22.240 -1.715 6.569 1.00 82.62 100 ARG A O 1
ATOM 772 N N . LEU A 1 101 ? 22.970 -0.035 7.865 1.00 83.81 101 LEU A N 1
ATOM 773 C CA . LEU A 1 101 ? 23.185 0.905 6.763 1.00 83.81 101 LEU A CA 1
ATOM 774 C C . LEU A 1 101 ? 24.309 0.450 5.824 1.00 83.81 101 LEU A C 1
ATOM 776 O O . LEU A 1 101 ? 24.163 0.583 4.609 1.00 83.81 101 LEU A O 1
ATOM 780 N N . LYS A 1 102 ? 25.388 -0.134 6.361 1.00 86.94 102 LYS A N 1
ATOM 781 C CA . LYS A 1 102 ? 26.472 -0.724 5.563 1.00 86.94 102 LYS A CA 1
ATOM 782 C C . LYS A 1 102 ? 25.948 -1.850 4.670 1.00 86.94 102 LYS A C 1
ATOM 784 O O . LYS A 1 102 ? 26.134 -1.789 3.458 1.00 86.94 102 LYS A O 1
ATOM 789 N N . ILE A 1 103 ? 25.227 -2.811 5.246 1.00 86.50 103 ILE A N 1
ATOM 790 C CA . ILE A 1 103 ? 24.643 -3.939 4.505 1.00 86.50 103 ILE A CA 1
ATOM 791 C C . ILE A 1 103 ? 23.667 -3.441 3.438 1.00 86.50 103 ILE A C 1
ATOM 793 O O . ILE A 1 103 ? 23.738 -3.857 2.287 1.00 86.50 103 ILE A O 1
ATOM 797 N N . ARG A 1 104 ? 22.789 -2.488 3.776 1.00 84.12 104 ARG A N 1
ATOM 798 C CA . ARG A 1 104 ? 21.874 -1.885 2.794 1.00 84.12 104 ARG A CA 1
ATOM 799 C C . ARG A 1 104 ? 22.625 -1.197 1.654 1.00 84.12 104 ARG A C 1
ATOM 801 O O . ARG A 1 104 ? 22.154 -1.219 0.518 1.00 84.12 104 ARG A O 1
ATOM 808 N N . SER A 1 105 ? 23.746 -0.543 1.956 1.00 86.38 105 SER A N 1
ATOM 809 C CA . SER A 1 105 ? 24.593 0.117 0.960 1.00 86.38 105 SER A CA 1
ATOM 810 C C . SER A 1 105 ? 25.233 -0.904 0.020 1.00 86.38 105 SER A C 1
ATOM 812 O O . SER A 1 105 ? 25.235 -0.699 -1.193 1.00 86.38 105 SER A O 1
ATOM 814 N N . GLU A 1 106 ? 25.728 -2.016 0.563 1.00 88.44 106 GLU A N 1
ATOM 815 C CA . GLU A 1 106 ? 26.282 -3.137 -0.203 1.00 88.44 106 GLU A CA 1
ATOM 816 C C . GLU A 1 106 ? 25.213 -3.812 -1.078 1.00 88.44 106 GLU A C 1
ATOM 818 O O . GLU A 1 106 ? 25.440 -4.024 -2.269 1.00 88.44 106 GLU A O 1
ATOM 823 N N . ASP A 1 107 ? 24.013 -4.049 -0.546 1.00 87.62 107 ASP A N 1
ATOM 824 C CA . ASP A 1 107 ? 22.886 -4.598 -1.309 1.00 87.62 107 ASP A CA 1
ATOM 825 C C . ASP A 1 107 ? 22.490 -3.687 -2.473 1.00 87.62 107 ASP A C 1
ATOM 827 O O . ASP A 1 107 ? 22.365 -4.138 -3.611 1.00 87.62 107 ASP A O 1
ATOM 831 N N . ALA A 1 108 ? 22.337 -2.384 -2.214 1.00 86.25 108 ALA A N 1
ATOM 832 C CA . ALA A 1 108 ? 21.981 -1.416 -3.247 1.00 86.25 108 ALA A CA 1
ATOM 833 C C . ALA A 1 108 ? 23.068 -1.302 -4.330 1.00 86.25 108 ALA A C 1
ATOM 835 O O . ALA A 1 108 ? 22.759 -1.070 -5.502 1.00 86.25 108 ALA A O 1
ATOM 836 N N . TRP A 1 109 ? 24.338 -1.480 -3.957 1.00 90.25 109 TRP A N 1
ATOM 837 C CA . TRP A 1 109 ? 25.445 -1.548 -4.905 1.00 90.25 109 TRP A CA 1
ATOM 838 C C . TRP A 1 109 ? 25.359 -2.798 -5.789 1.00 90.25 109 TRP A C 1
ATOM 840 O O . TRP A 1 109 ? 25.455 -2.687 -7.014 1.00 90.25 109 TRP A O 1
ATOM 850 N N . SER A 1 110 ? 25.118 -3.963 -5.188 1.00 89.56 110 SER A N 1
ATOM 851 C CA . SER A 1 110 ? 24.943 -5.234 -5.900 1.00 89.56 110 SER A CA 1
ATOM 852 C C . SER A 1 110 ? 23.745 -5.202 -6.855 1.00 89.56 110 SER A C 1
ATOM 854 O O . SER A 1 110 ? 23.874 -5.596 -8.015 1.00 89.56 110 SER A O 1
ATOM 856 N N . GLU A 1 111 ? 22.604 -4.652 -6.424 1.00 86.88 111 GLU A N 1
ATOM 857 C CA . GLU A 1 111 ? 21.420 -4.449 -7.272 1.00 86.88 111 GLU A CA 1
ATOM 858 C C . GLU A 1 111 ? 21.730 -3.564 -8.493 1.00 86.88 111 GLU A C 1
ATOM 860 O O . GLU A 1 111 ? 21.322 -3.877 -9.614 1.00 86.88 111 GLU A O 1
ATOM 865 N N . TYR A 1 112 ? 22.480 -2.473 -8.298 1.00 90.75 112 TYR A N 1
ATOM 866 C CA . TYR A 1 112 ? 22.915 -1.598 -9.388 1.00 90.75 112 TYR A CA 1
ATOM 867 C C . TYR A 1 112 ? 23.831 -2.321 -10.379 1.00 90.75 112 TYR A C 1
ATOM 869 O O . TYR A 1 112 ? 23.634 -2.196 -11.590 1.00 90.75 112 TYR A O 1
ATOM 877 N N . LEU A 1 113 ? 24.813 -3.086 -9.892 1.00 94.12 113 LEU A N 1
ATOM 878 C CA . LEU A 1 113 ? 25.706 -3.850 -10.763 1.00 94.12 113 LEU A CA 1
ATOM 879 C C . LEU A 1 113 ? 24.940 -4.885 -11.590 1.00 94.12 113 LEU A C 1
ATOM 881 O O . LEU A 1 113 ? 25.166 -4.971 -12.796 1.00 94.12 113 LEU A O 1
ATOM 885 N N . ALA A 1 114 ? 24.003 -5.607 -10.973 1.00 89.75 114 ALA A N 1
ATOM 886 C CA . ALA A 1 114 ? 23.153 -6.573 -11.662 1.00 89.75 114 ALA A CA 1
ATOM 887 C C . ALA A 1 114 ? 22.279 -5.904 -12.736 1.00 89.75 114 ALA A C 1
ATOM 889 O O . ALA A 1 114 ? 22.257 -6.354 -13.882 1.00 89.75 114 ALA A O 1
ATOM 890 N N . ALA A 1 115 ? 21.616 -4.787 -12.410 1.00 88.56 115 ALA A N 1
ATOM 891 C CA . ALA A 1 115 ? 20.795 -4.049 -13.371 1.00 88.56 115 ALA A CA 1
ATOM 892 C C . ALA A 1 115 ? 21.629 -3.481 -14.533 1.00 88.56 115 ALA A C 1
ATOM 894 O O . ALA A 1 115 ? 21.210 -3.538 -15.690 1.00 88.56 115 ALA A O 1
ATOM 895 N N . LYS A 1 116 ? 22.835 -2.973 -14.244 1.00 95.00 116 LYS A N 1
ATOM 896 C CA . LYS A 1 116 ? 23.776 -2.489 -15.261 1.00 95.00 116 LYS A CA 1
ATOM 897 C C . LYS A 1 116 ? 24.232 -3.622 -16.181 1.00 95.00 116 LYS A C 1
ATOM 899 O O . LYS A 1 116 ? 24.252 -3.433 -17.393 1.00 95.00 116 LYS A O 1
ATOM 904 N N . ALA A 1 117 ? 24.597 -4.775 -15.622 1.00 93.44 117 ALA A N 1
ATOM 905 C CA . ALA A 1 117 ? 25.006 -5.940 -16.400 1.00 93.44 117 ALA A CA 1
ATOM 906 C C . ALA A 1 117 ? 23.872 -6.418 -17.317 1.00 93.44 117 ALA A C 1
ATOM 908 O O . ALA A 1 117 ? 24.086 -6.564 -18.514 1.00 93.44 117 ALA A O 1
ATOM 909 N N . ALA A 1 118 ? 22.651 -6.547 -16.790 1.00 91.12 118 ALA A N 1
ATOM 910 C CA . ALA A 1 118 ? 21.481 -6.933 -17.577 1.00 91.12 118 ALA A CA 1
ATOM 911 C C . ALA A 1 118 ? 21.191 -5.952 -18.728 1.00 91.12 118 ALA A C 1
ATOM 913 O O . ALA A 1 118 ? 20.886 -6.379 -19.837 1.00 91.12 118 ALA A O 1
ATOM 914 N N . MET A 1 119 ? 21.331 -4.642 -18.493 1.00 92.62 119 MET A N 1
ATOM 915 C CA . MET A 1 119 ? 21.198 -3.631 -19.548 1.00 92.62 119 MET A CA 1
ATOM 916 C C . MET A 1 119 ? 22.278 -3.778 -20.631 1.00 92.62 119 MET A C 1
ATOM 918 O O . MET A 1 119 ? 21.977 -3.667 -21.816 1.00 92.62 119 MET A O 1
ATOM 922 N N . LEU A 1 120 ? 23.532 -4.036 -20.246 1.00 95.00 120 LEU A N 1
ATOM 923 C CA . LEU A 1 120 ? 24.623 -4.244 -21.204 1.00 95.00 120 LEU A CA 1
ATOM 924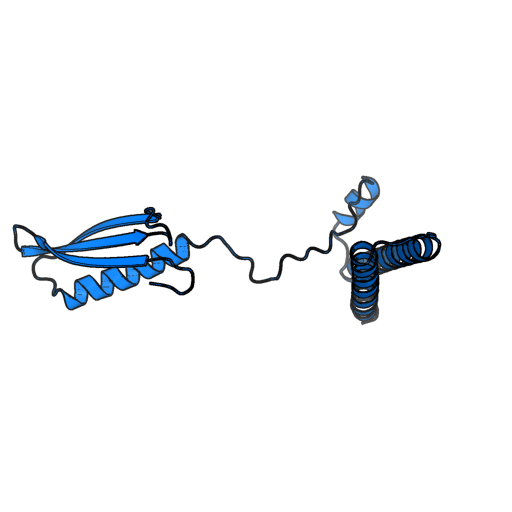 C C . LEU A 1 120 ? 24.414 -5.503 -22.049 1.00 95.00 120 LEU A C 1
ATOM 926 O O . LEU A 1 120 ? 24.653 -5.462 -23.253 1.00 95.00 120 LEU A O 1
ATOM 930 N N . GLU A 1 121 ? 23.944 -6.593 -21.445 1.00 93.31 121 GLU A N 1
ATOM 931 C CA . GLU A 1 121 ? 23.577 -7.806 -22.182 1.00 93.31 121 GLU A CA 1
ATOM 932 C C . GLU A 1 121 ? 22.424 -7.540 -23.155 1.00 93.31 121 GLU A C 1
ATOM 934 O O . GLU A 1 121 ? 22.497 -7.936 -24.317 1.00 93.31 121 GLU A O 1
ATOM 939 N N . LEU A 1 122 ? 21.411 -6.773 -22.739 1.00 92.56 122 LEU A N 1
ATOM 940 C CA . LEU A 1 122 ? 20.315 -6.377 -23.622 1.00 92.56 122 LEU A CA 1
ATOM 941 C C . LEU A 1 122 ? 20.803 -5.529 -24.807 1.00 92.56 122 LEU A C 1
ATOM 943 O O . LEU A 1 122 ? 20.386 -5.753 -25.938 1.00 92.56 122 LEU A O 1
ATOM 947 N N . MET A 1 123 ? 21.724 -4.589 -24.573 1.00 92.44 123 MET A N 1
ATOM 948 C CA . MET A 1 123 ? 22.329 -3.760 -25.626 1.00 92.44 123 MET A CA 1
ATOM 949 C C . MET A 1 123 ? 23.165 -4.565 -26.630 1.00 92.44 123 MET A C 1
ATOM 951 O O . MET A 1 123 ? 23.358 -4.115 -27.757 1.00 92.44 123 MET A O 1
ATOM 955 N N . ARG A 1 124 ? 23.682 -5.733 -26.232 1.00 94.81 124 ARG A N 1
ATOM 956 C CA . ARG A 1 124 ? 24.432 -6.642 -27.113 1.00 94.81 124 ARG A CA 1
ATOM 957 C C . ARG A 1 124 ? 23.517 -7.501 -27.990 1.00 94.81 124 ARG A C 1
ATOM 959 O O . ARG A 1 124 ? 24.004 -8.105 -28.945 1.00 94.81 124 ARG A O 1
ATOM 966 N N . ALA A 1 125 ? 22.219 -7.570 -27.692 1.00 92.12 125 ALA A N 1
ATOM 967 C CA . ALA A 1 125 ? 21.269 -8.351 -28.471 1.00 92.12 125 ALA A CA 1
ATOM 968 C C . ALA A 1 125 ? 20.986 -7.703 -29.837 1.00 92.12 125 ALA A C 1
ATOM 970 O O . ALA A 1 125 ? 20.841 -6.490 -29.965 1.00 92.12 125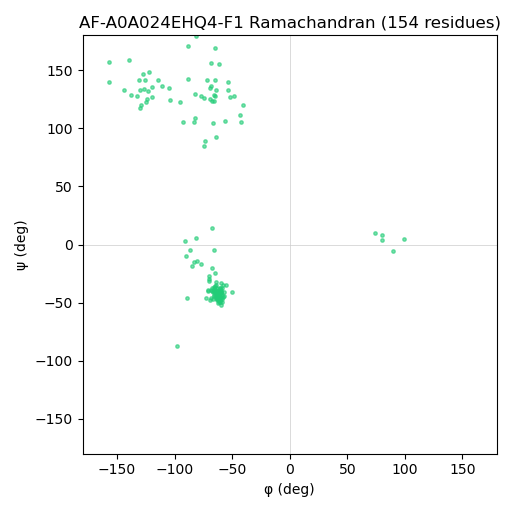 ALA A O 1
ATOM 971 N N . THR A 1 126 ? 20.853 -8.530 -30.876 1.00 88.06 126 THR A N 1
ATOM 972 C CA . THR A 1 126 ? 20.639 -8.068 -32.260 1.00 88.06 126 THR A CA 1
ATOM 973 C C . THR A 1 126 ? 19.250 -7.460 -32.477 1.00 88.06 126 THR A C 1
ATOM 975 O O . THR A 1 126 ? 19.061 -6.625 -33.35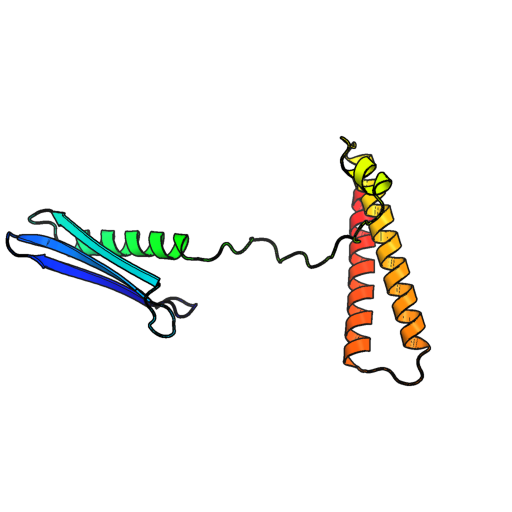9 1.00 88.06 126 THR A O 1
ATOM 978 N N . LYS A 1 127 ? 18.263 -7.880 -31.680 1.00 91.19 127 LYS A N 1
ATOM 979 C CA . LYS A 1 127 ? 16.896 -7.359 -31.695 1.00 91.19 127 LYS A CA 1
ATOM 980 C C . LYS A 1 127 ? 16.364 -7.347 -30.269 1.00 91.19 127 LYS A C 1
ATOM 982 O O . LYS A 1 127 ? 16.484 -8.344 -29.563 1.00 91.19 127 LYS A O 1
ATOM 987 N N . VAL A 1 128 ? 15.768 -6.230 -29.873 1.00 91.44 128 VAL A N 1
ATOM 988 C CA . VAL A 1 128 ? 15.223 -6.025 -28.530 1.00 91.44 128 VAL A CA 1
ATOM 989 C C . VAL A 1 128 ? 13.773 -5.580 -28.648 1.00 91.44 128 VAL A C 1
ATOM 991 O O . VAL A 1 128 ? 13.448 -4.718 -29.465 1.00 91.44 128 VAL A O 1
ATOM 994 N N . ASP A 1 129 ? 12.905 -6.186 -27.844 1.00 93.31 129 ASP A N 1
ATOM 995 C CA . ASP A 1 129 ? 11.518 -5.756 -27.708 1.00 93.31 129 ASP A CA 1
ATOM 996 C C . ASP A 1 129 ? 11.436 -4.392 -26.980 1.00 93.31 129 ASP A C 1
ATOM 998 O O . ASP A 1 129 ? 12.113 -4.208 -25.962 1.00 93.31 129 ASP A O 1
ATOM 1002 N N . PRO A 1 130 ? 10.627 -3.424 -27.457 1.00 92.06 130 PRO A N 1
ATOM 1003 C CA . PRO A 1 130 ? 10.523 -2.105 -26.832 1.00 92.06 130 PRO A CA 1
ATOM 1004 C C . PRO A 1 130 ? 10.048 -2.123 -25.372 1.00 92.06 130 PRO A C 1
ATOM 1006 O O . PRO A 1 130 ? 10.481 -1.272 -24.593 1.00 92.06 130 PRO A O 1
ATOM 1009 N N . GLY A 1 131 ? 9.181 -3.070 -24.994 1.00 90.44 131 GLY A N 1
ATOM 1010 C CA . GLY A 1 131 ? 8.707 -3.238 -23.620 1.00 90.44 131 GLY A CA 1
ATOM 1011 C C . GLY A 1 131 ? 9.822 -3.741 -22.710 1.00 90.44 131 GLY A C 1
ATOM 1012 O O . GLY A 1 131 ? 10.120 -3.115 -21.697 1.00 90.44 131 GLY A O 1
ATOM 1013 N N . VAL A 1 132 ? 10.540 -4.781 -23.145 1.00 88.69 132 VAL A N 1
ATOM 1014 C CA . VAL A 1 132 ? 11.723 -5.298 -22.432 1.00 88.69 132 VAL A CA 1
ATOM 1015 C C . VAL A 1 132 ? 12.771 -4.193 -22.249 1.00 88.69 132 VAL A C 1
ATOM 1017 O O . VAL A 1 132 ? 13.297 -3.993 -21.156 1.00 88.69 132 VAL A O 1
ATOM 1020 N N . TRP A 1 133 ? 13.042 -3.401 -23.286 1.00 90.69 133 TRP A N 1
ATOM 1021 C CA . TRP A 1 133 ? 13.942 -2.251 -23.173 1.00 90.69 133 TRP A CA 1
ATOM 1022 C C . TRP A 1 133 ? 13.489 -1.232 -22.120 1.00 90.69 133 TRP A C 1
ATOM 1024 O O . TRP A 1 133 ? 14.308 -0.763 -21.321 1.00 90.69 133 TRP A O 1
ATOM 1034 N N . ALA A 1 134 ? 12.198 -0.887 -22.107 1.00 88.56 134 ALA A N 1
ATOM 1035 C CA . ALA A 1 134 ? 11.631 0.038 -21.133 1.00 88.56 134 ALA A CA 1
ATOM 1036 C C . ALA A 1 134 ? 11.771 -0.496 -19.698 1.00 88.56 134 ALA A C 1
ATOM 1038 O O . ALA A 1 134 ? 12.250 0.235 -18.828 1.00 88.56 134 ALA A O 1
ATOM 1039 N N . ASP A 1 135 ? 11.478 -1.777 -19.478 1.00 87.81 135 ASP A N 1
ATOM 1040 C CA . ASP A 1 135 ? 11.575 -2.425 -18.168 1.00 87.81 135 ASP A CA 1
ATOM 1041 C C . ASP A 1 135 ? 13.013 -2.438 -17.638 1.00 87.81 135 ASP A C 1
ATOM 1043 O O . ASP A 1 135 ? 13.275 -2.040 -16.499 1.00 87.81 135 ASP A O 1
ATOM 1047 N N . HIS A 1 136 ? 13.983 -2.827 -18.472 1.00 88.62 136 HIS A N 1
ATOM 1048 C CA . HIS A 1 136 ? 15.397 -2.814 -18.089 1.00 88.62 136 HIS A CA 1
ATOM 1049 C C . HIS A 1 136 ? 15.894 -1.390 -17.796 1.00 88.62 136 HIS A C 1
ATOM 1051 O O . HIS A 1 136 ? 16.682 -1.182 -16.864 1.00 88.62 136 HIS A O 1
ATOM 1057 N N . LYS A 1 137 ? 15.424 -0.392 -18.555 1.00 90.44 137 LYS A N 1
ATOM 1058 C CA . LYS A 1 137 ? 15.763 1.023 -18.341 1.00 90.44 137 LYS A CA 1
ATOM 1059 C C . LYS A 1 137 ? 15.202 1.530 -17.019 1.00 90.44 137 LYS A C 1
ATOM 1061 O O . LYS A 1 137 ? 15.922 2.187 -16.261 1.00 90.44 137 LYS A O 1
ATOM 1066 N N . ASP A 1 138 ? 13.954 1.198 -16.719 1.00 89.56 138 ASP A N 1
ATOM 1067 C CA . ASP A 1 138 ? 13.315 1.566 -15.463 1.00 89.56 138 ASP A CA 1
ATOM 1068 C C . ASP A 1 138 ? 13.960 0.867 -14.270 1.00 89.56 138 ASP A C 1
ATOM 1070 O O . ASP A 1 138 ? 14.234 1.521 -13.258 1.00 89.56 138 ASP A O 1
ATOM 1074 N N . ARG A 1 139 ? 14.310 -0.416 -14.400 1.00 86.00 139 ARG A N 1
ATOM 1075 C CA . ARG A 1 139 ? 15.022 -1.155 -13.353 1.00 86.00 139 ARG A CA 1
ATOM 1076 C C . ARG A 1 139 ? 16.391 -0.547 -13.054 1.00 86.00 139 ARG A C 1
ATOM 1078 O O . ARG A 1 139 ? 16.741 -0.395 -11.883 1.00 86.00 139 ARG A O 1
ATOM 1085 N N . LEU A 1 140 ? 17.146 -0.156 -14.084 1.00 90.44 140 LEU A N 1
ATOM 1086 C CA . LEU A 1 140 ? 18.435 0.517 -13.915 1.00 90.44 140 LEU A CA 1
ATOM 1087 C C . LEU A 1 140 ? 18.278 1.877 -13.224 1.00 90.44 140 LEU A C 1
ATOM 1089 O O . LEU A 1 140 ? 19.030 2.178 -12.296 1.00 90.44 140 LEU A O 1
ATOM 1093 N N . ARG A 1 141 ? 17.283 2.677 -13.626 1.00 88.88 141 ARG A N 1
ATOM 1094 C CA . ARG A 1 141 ? 16.979 3.970 -12.991 1.00 88.88 141 ARG A CA 1
ATOM 1095 C C . ARG A 1 141 ? 16.657 3.805 -11.505 1.00 88.88 141 ARG A C 1
ATOM 1097 O O . ARG A 1 141 ? 17.281 4.455 -10.672 1.00 88.88 141 ARG A O 1
ATOM 1104 N N . GLN A 1 142 ? 15.766 2.876 -11.165 1.00 88.00 142 GLN A N 1
ATOM 1105 C CA . GLN A 1 142 ? 15.409 2.586 -9.773 1.00 88.00 142 GLN A CA 1
ATOM 1106 C C . GLN A 1 142 ? 16.620 2.140 -8.940 1.00 88.00 142 GLN A C 1
ATOM 1108 O O . GLN A 1 142 ? 16.755 2.538 -7.782 1.00 88.00 142 GLN A O 1
ATOM 1113 N N . ALA A 1 143 ? 17.520 1.335 -9.517 1.00 85.81 143 ALA A N 1
ATOM 1114 C CA . ALA A 1 143 ? 18.732 0.896 -8.829 1.00 85.81 143 ALA A CA 1
ATOM 1115 C C . ALA A 1 143 ? 19.714 2.057 -8.570 1.00 85.81 143 ALA A C 1
ATOM 1117 O O . ALA A 1 143 ? 20.318 2.120 -7.497 1.00 85.81 143 ALA A O 1
ATOM 1118 N N . ILE A 1 144 ? 19.837 3.007 -9.507 1.00 85.75 144 ILE A N 1
ATOM 1119 C CA . ILE A 1 144 ? 20.631 4.234 -9.326 1.00 85.75 144 ILE A CA 1
ATOM 1120 C C . ILE A 1 144 ? 20.060 5.078 -8.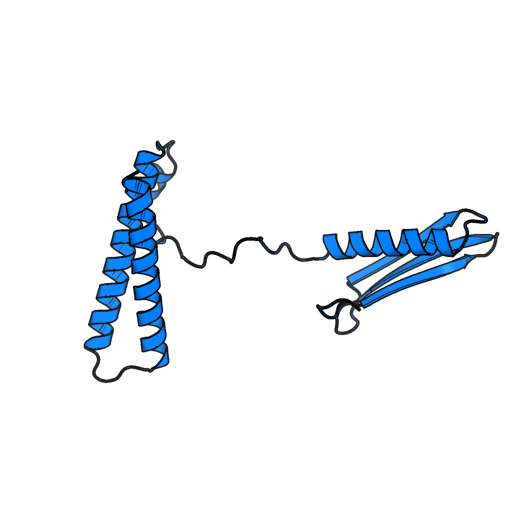180 1.00 85.75 144 ILE A C 1
ATOM 1122 O O . ILE A 1 144 ? 20.803 5.446 -7.265 1.00 85.75 144 ILE A O 1
ATOM 1126 N N . ASP A 1 145 ? 18.751 5.336 -8.191 1.00 88.25 145 ASP A N 1
ATOM 1127 C CA . ASP A 1 145 ? 18.086 6.157 -7.173 1.00 88.25 145 ASP A CA 1
ATOM 1128 C C . ASP A 1 145 ? 18.227 5.541 -5.772 1.00 88.25 145 ASP A C 1
ATOM 1130 O O . ASP A 1 145 ? 18.592 6.224 -4.807 1.00 88.25 145 ASP A O 1
ATOM 1134 N N . ARG A 1 146 ? 18.019 4.221 -5.664 1.00 85.06 146 ARG A N 1
ATOM 1135 C CA . ARG A 1 146 ? 18.186 3.458 -4.418 1.00 85.06 146 ARG A CA 1
ATOM 1136 C C . ARG A 1 146 ? 19.620 3.531 -3.902 1.00 85.06 146 ARG A C 1
ATOM 1138 O O . ARG A 1 146 ? 19.820 3.831 -2.725 1.00 85.06 146 ARG A O 1
ATOM 1145 N N . ARG A 1 147 ? 20.617 3.319 -4.768 1.00 91.25 147 ARG A N 1
ATOM 1146 C CA . ARG A 1 147 ? 22.037 3.407 -4.399 1.00 91.25 147 ARG A CA 1
ATOM 1147 C C . ARG A 1 147 ? 22.389 4.791 -3.854 1.00 91.25 147 ARG A C 1
ATOM 1149 O O . ARG A 1 147 ? 23.021 4.878 -2.805 1.00 91.25 147 ARG A O 1
ATOM 1156 N N . ILE A 1 148 ? 21.966 5.865 -4.525 1.00 87.62 148 ILE A N 1
ATOM 1157 C CA . ILE A 1 148 ? 22.240 7.243 -4.084 1.00 87.62 148 ILE A CA 1
ATOM 1158 C C . ILE A 1 148 ? 21.582 7.517 -2.726 1.00 87.62 148 ILE A C 1
ATOM 1160 O O . ILE A 1 148 ? 22.218 8.085 -1.836 1.00 87.62 148 ILE A O 1
ATOM 1164 N N . SER A 1 149 ? 20.323 7.107 -2.555 1.00 84.19 149 SER A N 1
ATOM 1165 C CA . SER A 1 149 ? 19.577 7.291 -1.306 1.00 84.19 149 SER A CA 1
ATOM 116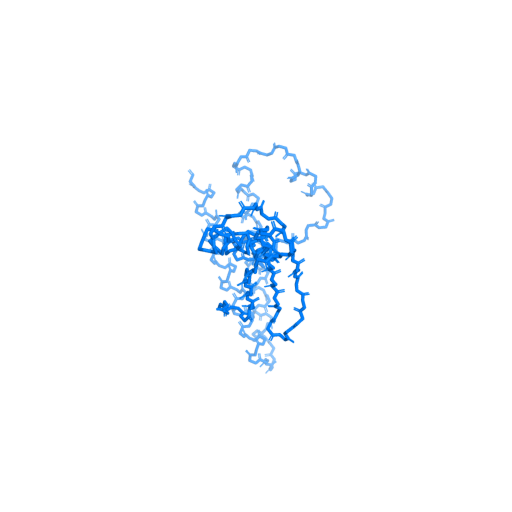6 C C . SER A 1 149 ? 20.256 6.590 -0.124 1.00 84.19 149 SER A C 1
ATOM 1168 O O . SER A 1 149 ? 20.515 7.216 0.905 1.00 84.19 149 SER A O 1
ATOM 1170 N N . VAL A 1 150 ? 20.624 5.316 -0.289 1.00 82.88 150 VAL A N 1
ATOM 1171 C CA . VAL A 1 150 ? 21.245 4.524 0.780 1.00 82.88 150 VAL A CA 1
ATOM 1172 C C . VAL A 1 150 ? 22.673 4.983 1.075 1.00 82.88 150 VAL A C 1
ATOM 1174 O O . VAL A 1 150 ? 23.037 5.103 2.243 1.00 82.88 150 VAL A O 1
ATOM 1177 N N . GLN A 1 151 ? 23.461 5.323 0.051 1.00 83.25 151 GLN A N 1
ATOM 1178 C CA . GLN A 1 151 ? 24.815 5.849 0.240 1.00 83.25 151 GLN A CA 1
ATOM 1179 C C . GLN A 1 151 ? 24.802 7.151 1.055 1.00 83.25 151 GLN A C 1
ATOM 1181 O O . GLN A 1 151 ? 25.628 7.332 1.945 1.00 83.25 151 GLN A O 1
ATOM 1186 N N . ARG A 1 152 ? 23.838 8.046 0.801 1.00 84.38 152 ARG A N 1
ATOM 1187 C CA . ARG A 1 152 ? 23.665 9.276 1.593 1.00 84.38 152 ARG A CA 1
ATOM 1188 C C . ARG A 1 152 ? 23.284 8.994 3.043 1.00 84.38 152 ARG A C 1
ATOM 1190 O O . ARG A 1 152 ? 23.706 9.745 3.911 1.00 84.38 152 ARG A O 1
ATOM 1197 N N . ALA A 1 153 ? 22.487 7.958 3.298 1.00 81.12 153 ALA A N 1
ATOM 1198 C CA . ALA A 1 153 ? 22.108 7.568 4.653 1.00 81.12 153 ALA A CA 1
ATOM 1199 C C . ALA A 1 153 ? 23.283 6.945 5.424 1.00 81.12 153 ALA A C 1
ATOM 1201 O O . ALA A 1 153 ? 23.450 7.242 6.595 1.00 81.12 153 ALA A O 1
ATOM 1202 N N . TYR A 1 154 ? 24.118 6.133 4.767 1.00 77.69 154 TYR A N 1
ATOM 1203 C CA . TYR A 1 154 ? 25.289 5.503 5.389 1.00 77.69 154 TYR A CA 1
ATOM 1204 C C . TYR A 1 154 ? 26.422 6.488 5.730 1.00 77.69 154 TYR A C 1
ATOM 1206 O O . TYR A 1 154 ? 27.174 6.265 6.676 1.00 77.69 154 TYR A O 1
ATOM 1214 N N . LEU A 1 155 ? 26.568 7.558 4.942 1.00 79.38 155 LEU A N 1
ATOM 1215 C CA . LEU A 1 155 ? 27.617 8.568 5.123 1.00 79.38 155 LEU A CA 1
ATOM 1216 C C . LEU A 1 155 ? 27.245 9.693 6.109 1.00 79.38 155 LEU A C 1
ATOM 1218 O O . LEU A 1 155 ? 28.087 10.555 6.356 1.00 79.38 155 LEU A O 1
ATOM 1222 N N . ARG A 1 156 ? 26.008 9.713 6.620 1.00 75.31 156 ARG A N 1
ATOM 1223 C CA . ARG A 1 156 ? 25.568 10.623 7.690 1.00 75.31 156 ARG A CA 1
ATOM 1224 C C . ARG A 1 156 ? 25.904 10.043 9.057 1.00 75.31 156 ARG A C 1
ATOM 1226 O O . ARG A 1 156 ? 26.199 10.867 9.945 1.00 75.31 156 ARG A O 1
#

Mean predicted aligned error: 15.85 Å

Secondary structure (DSSP, 8-state):
--TTS-EEEEEEEE-TTSEEEEEEEEE-TTS-EEEEEEEEEEET--HHHHHHHHHHHHHHHHHHHS----SS------------HHHHHHHHS---HHHHHHHHHHHHHHHHHHHHHHHHHHHHSSS--HHHHHHHHHHHHHHHHHHHHHHHHHT-

Sequence (156 aa):
MLSDGVQVEVQARVGHGGVTQVFIGIYADGGGAICEEFHDRAVGEYYCSALKWGAQRARELVADSQAFVAPHRVQLTLAPVITDEPTLALRRMEMTERERLKIRSEDAWSEYLAAKAAMLELMRATKVDPGVWADHKDRLRQAIDRRISVQRAYLR